Protein AF-A0A1Q7XKL6-F1 (afdb_monomer_lite)

Foldseek 3Di:
DDDPPFDDPVVNVVVVVCCVVPVVVDDDDDDDDFDWDQDPVGTKGKDKDFDDDPNDTDDIWIWIDPTNDDDPPTDTDDDDDDDD

pLDDT: mean 93.33, std 6.21, range [61.25, 98.31]

Radius of gyration: 16.22 Å; chains: 1; bounding box: 44×27×35 Å

Sequence (84 aa):
MGIVGTTSAKDWKRITRAAFWHPRHWVAQRRFAPSAVAGGVGQLYPCIGVFTVDSRAVGAYGRLADQPLIDSRARDVAVLLEAE

Secondary structure (DSSP, 8-state):
---TTTS-HHHHHHHHHHHHH-GGG----PPP-PPPEEETTEEEEEEEEEEEETTEEEEEEEEEESSSS--TTPEEE--PPPP-

Structure (mmCIF, N/CA/C/O backbone):
data_AF-A0A1Q7XKL6-F1
#
_entry.id   AF-A0A1Q7XKL6-F1
#
loop_
_atom_site.group_PDB
_atom_site.id
_atom_site.type_symbol
_atom_site.label_atom_id
_atom_site.label_alt_id
_atom_site.label_comp_id
_atom_site.label_asym_id
_atom_site.label_entity_id
_atom_site.label_seq_id
_atom_site.pdbx_PDB_ins_code
_atom_site.Cartn_x
_atom_site.Cartn_y
_atom_site.Cartn_z
_atom_site.occupancy
_atom_site.B_iso_or_equiv
_atom_site.auth_seq_id
_atom_site.auth_comp_id
_atom_site.auth_asym_id
_atom_site.auth_atom_id
_atom_site.pdbx_PDB_model_num
ATOM 1 N N . MET A 1 1 ? 7.838 2.894 3.518 1.00 85.06 1 MET A N 1
ATOM 2 C CA . MET A 1 1 ? 7.034 4.068 3.115 1.00 85.06 1 MET A CA 1
ATOM 3 C C . MET A 1 1 ? 6.733 4.910 4.344 1.00 85.06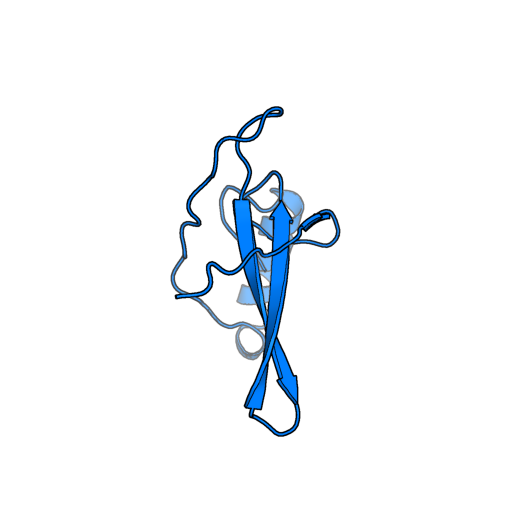 1 MET A C 1
ATOM 5 O O . MET A 1 1 ? 6.436 4.328 5.379 1.00 85.06 1 MET A O 1
ATOM 9 N N . GLY A 1 2 ? 6.830 6.237 4.249 1.00 91.62 2 GLY A N 1
ATOM 10 C CA . GLY A 1 2 ? 6.422 7.146 5.322 1.00 91.62 2 GLY A CA 1
ATOM 11 C C . GLY A 1 2 ? 5.203 7.957 4.901 1.00 91.62 2 GLY A C 1
ATOM 12 O O . GLY A 1 2 ? 5.236 8.590 3.850 1.00 91.62 2 GLY A O 1
ATOM 13 N N . ILE A 1 3 ? 4.154 7.959 5.721 1.00 93.06 3 ILE A N 1
ATOM 14 C CA . ILE A 1 3 ? 2.953 8.780 5.542 1.00 93.06 3 ILE A CA 1
ATOM 15 C C . ILE A 1 3 ? 2.673 9.514 6.855 1.00 93.06 3 ILE A C 1
ATOM 17 O O . ILE A 1 3 ? 2.459 8.889 7.897 1.00 93.06 3 ILE A O 1
ATOM 21 N N . VAL A 1 4 ? 2.635 10.847 6.801 1.00 90.94 4 VAL A N 1
ATOM 22 C CA . VAL A 1 4 ? 2.277 11.688 7.953 1.00 90.94 4 VAL A CA 1
ATOM 23 C C . VAL A 1 4 ? 0.880 11.324 8.464 1.00 90.94 4 VAL A C 1
ATOM 25 O O . VAL A 1 4 ? -0.077 11.277 7.685 1.00 90.94 4 VAL A O 1
ATOM 28 N N . GLY A 1 5 ? 0.770 11.093 9.775 1.00 90.12 5 GLY A N 1
ATOM 29 C CA . GLY A 1 5 ? -0.482 10.737 10.451 1.00 90.12 5 GLY A CA 1
ATOM 30 C C . GLY A 1 5 ? -0.865 9.256 10.361 1.00 90.12 5 GLY A C 1
ATOM 31 O O . GLY A 1 5 ? -1.893 8.872 10.901 1.00 90.12 5 GLY A O 1
ATOM 32 N N . THR A 1 6 ? -0.061 8.421 9.697 1.00 91.69 6 THR A N 1
ATOM 33 C CA . THR A 1 6 ? -0.306 6.969 9.589 1.00 91.69 6 THR A CA 1
ATOM 34 C C . THR A 1 6 ? 0.899 6.169 10.062 1.00 91.69 6 THR A C 1
ATOM 36 O O . THR A 1 6 ? 0.765 5.198 10.796 1.00 91.69 6 THR A O 1
ATOM 39 N N . THR A 1 7 ? 2.104 6.583 9.675 1.00 93.06 7 THR A N 1
ATOM 40 C CA . THR A 1 7 ? 3.340 5.975 10.170 1.00 93.06 7 THR A CA 1
ATOM 41 C C . THR A 1 7 ? 3.611 6.445 11.602 1.00 93.06 7 THR A C 1
ATOM 43 O O . THR A 1 7 ? 3.464 7.631 11.901 1.00 93.06 7 THR A O 1
ATOM 46 N N . SER A 1 8 ? 4.046 5.531 12.478 1.00 93.12 8 SER A N 1
ATOM 47 C CA . SER A 1 8 ? 4.438 5.857 13.856 1.00 93.12 8 SER A CA 1
ATOM 48 C C . SER A 1 8 ? 5.458 7.005 13.892 1.00 93.12 8 SER A C 1
ATOM 50 O O . SER A 1 8 ? 6.299 7.125 13.000 1.00 93.12 8 SER A O 1
ATOM 52 N N . ALA A 1 9 ? 5.441 7.840 14.936 1.00 94.88 9 ALA A N 1
ATOM 53 C CA . ALA A 1 9 ? 6.361 8.980 15.042 1.00 94.88 9 ALA A CA 1
ATOM 54 C C . ALA A 1 9 ? 7.845 8.560 14.987 1.00 94.88 9 ALA A C 1
ATOM 56 O O . ALA A 1 9 ? 8.677 9.240 14.378 1.00 94.88 9 ALA A O 1
ATOM 57 N N . LYS A 1 10 ? 8.169 7.406 15.586 1.00 96.12 10 LYS A N 1
ATOM 58 C CA . LYS A 1 10 ? 9.513 6.814 15.569 1.00 96.12 10 LYS A CA 1
ATOM 59 C C . LYS A 1 10 ? 9.939 6.449 14.147 1.00 96.12 10 LYS A C 1
ATOM 61 O O . LYS A 1 10 ? 11.027 6.833 13.714 1.00 96.12 10 LYS A O 1
ATOM 66 N N . ASP A 1 11 ? 9.086 5.734 13.419 1.00 95.19 11 ASP A N 1
ATOM 67 C CA . ASP A 1 11 ? 9.383 5.318 12.049 1.00 95.19 11 ASP A CA 1
ATOM 68 C C . ASP A 1 11 ? 9.387 6.497 11.089 1.00 95.19 11 ASP A C 1
ATOM 70 O O . ASP A 1 11 ? 10.258 6.565 10.228 1.00 95.19 11 ASP A O 1
ATOM 74 N N . TRP A 1 12 ? 8.489 7.461 11.284 1.00 95.81 12 TRP A N 1
ATOM 75 C CA . TRP A 1 12 ? 8.460 8.701 10.524 1.00 95.81 12 TRP A CA 1
ATOM 76 C C . TRP A 1 12 ? 9.793 9.442 10.626 1.00 95.81 12 TRP A C 1
ATOM 78 O O . TRP A 1 12 ? 10.411 9.719 9.603 1.00 95.81 12 TRP A O 1
ATOM 88 N N . LYS A 1 13 ? 10.296 9.677 11.846 1.00 96.50 13 LYS A N 1
ATOM 89 C CA . LYS A 1 13 ? 11.600 10.326 12.069 1.00 96.50 13 LYS A CA 1
ATOM 90 C C . LYS A 1 13 ? 12.755 9.553 11.427 1.00 96.50 13 LYS A C 1
ATOM 92 O O . LYS A 1 13 ? 13.678 10.156 10.881 1.00 96.50 13 LYS A O 1
ATOM 97 N N . ARG A 1 14 ? 12.723 8.219 11.493 1.00 97.50 14 ARG A N 1
ATOM 98 C CA . ARG A 1 14 ? 13.734 7.358 10.860 1.00 97.50 14 ARG A CA 1
ATOM 99 C C . ARG A 1 14 ? 13.691 7.473 9.334 1.00 97.50 14 ARG A C 1
ATOM 101 O O . ARG A 1 14 ? 14.737 7.634 8.712 1.00 97.50 14 ARG A O 1
ATOM 108 N N . ILE A 1 15 ? 12.498 7.417 8.751 1.00 96.44 15 ILE A N 1
ATOM 109 C CA . ILE A 1 15 ? 12.260 7.485 7.306 1.00 96.44 15 ILE A CA 1
ATOM 110 C C . ILE A 1 15 ? 12.643 8.854 6.748 1.00 96.44 15 ILE A C 1
ATOM 112 O O . ILE A 1 15 ? 13.365 8.913 5.759 1.00 96.44 15 ILE A O 1
ATOM 116 N N . THR A 1 16 ? 12.227 9.950 7.384 1.00 96.06 16 THR A N 1
ATOM 117 C CA . THR A 1 16 ? 12.562 11.303 6.912 1.00 96.06 16 THR A CA 1
ATOM 118 C C . THR A 1 16 ? 14.057 11.570 6.986 1.00 96.06 16 THR A C 1
ATOM 120 O O . THR A 1 16 ? 14.627 12.115 6.044 1.00 96.06 16 THR A O 1
ATOM 123 N N . ARG A 1 17 ? 14.723 11.115 8.054 1.00 97.38 17 ARG A N 1
ATOM 124 C CA . ARG A 1 17 ? 16.183 11.171 8.153 1.00 97.38 17 ARG A CA 1
ATOM 125 C C . ARG A 1 17 ? 16.835 10.375 7.021 1.00 97.38 17 ARG A C 1
ATOM 127 O O . ARG A 1 17 ? 17.702 10.907 6.342 1.00 97.38 17 ARG A O 1
ATOM 134 N N . ALA A 1 18 ? 16.412 9.136 6.783 1.00 97.56 18 ALA A N 1
ATOM 135 C CA . ALA A 1 18 ? 16.964 8.316 5.704 1.00 97.56 18 ALA A CA 1
ATOM 136 C C . ALA A 1 18 ? 16.727 8.925 4.308 1.00 97.56 18 ALA A C 1
ATOM 138 O O . ALA A 1 18 ? 17.632 8.893 3.478 1.00 97.56 18 ALA A O 1
ATOM 139 N N . ALA A 1 19 ? 15.557 9.522 4.068 1.00 97.06 19 ALA A N 1
ATOM 140 C CA . ALA A 1 19 ? 15.249 10.233 2.828 1.00 97.06 19 ALA A CA 1
ATOM 141 C C . ALA A 1 19 ? 16.138 11.464 2.626 1.00 97.06 19 ALA A C 1
ATOM 143 O O . ALA A 1 19 ? 16.593 11.714 1.514 1.00 97.06 19 ALA A O 1
ATOM 144 N N . PHE A 1 20 ? 16.437 12.191 3.704 1.00 96.88 20 PHE A N 1
ATOM 145 C CA . PHE A 1 20 ? 17.346 13.333 3.673 1.00 96.88 20 PHE A CA 1
ATOM 146 C C . PHE A 1 20 ? 18.798 12.926 3.377 1.00 96.88 20 PHE A C 1
ATOM 148 O O . PHE A 1 20 ? 19.441 13.540 2.532 1.00 96.88 20 PHE A O 1
ATOM 155 N N . TRP A 1 21 ? 19.316 11.886 4.042 1.00 98.31 21 TRP A N 1
ATOM 156 C CA . TRP A 1 21 ? 20.708 11.442 3.860 1.00 98.31 21 TRP A CA 1
ATOM 157 C C . TRP A 1 21 ? 20.941 10.672 2.557 1.00 98.31 21 TRP A C 1
ATOM 159 O O . TRP A 1 21 ? 22.053 10.682 2.032 1.00 98.31 21 TRP A O 1
ATOM 169 N N . HIS A 1 22 ? 19.915 10.003 2.028 1.00 97.50 22 HIS A N 1
ATOM 170 C CA . HIS A 1 22 ? 20.049 9.127 0.866 1.00 97.50 22 HIS A CA 1
ATOM 171 C C . HIS A 1 22 ? 18.981 9.379 -0.207 1.00 97.50 22 HIS A C 1
ATOM 173 O O . HIS A 1 22 ? 18.322 8.431 -0.633 1.00 97.50 22 HIS A O 1
ATOM 179 N N . PRO A 1 23 ? 18.803 10.617 -0.702 1.00 96.94 23 PRO A N 1
ATOM 180 C CA . PRO A 1 23 ? 17.651 10.999 -1.526 1.00 96.94 23 PRO A CA 1
ATOM 181 C C . PRO A 1 23 ? 17.499 10.168 -2.808 1.00 96.94 23 PRO A C 1
ATOM 183 O O . PRO A 1 23 ? 16.384 9.915 -3.249 1.00 96.94 23 PRO A O 1
ATOM 186 N N . ARG A 1 24 ? 18.605 9.660 -3.369 1.00 97.94 24 ARG A N 1
ATOM 187 C CA . ARG A 1 24 ? 18.619 8.796 -4.565 1.00 97.94 24 ARG A CA 1
ATOM 188 C C . ARG A 1 24 ? 17.934 7.436 -4.379 1.00 97.94 24 ARG A C 1
ATOM 190 O O . ARG A 1 24 ? 17.682 6.756 -5.366 1.00 97.94 24 ARG A O 1
ATOM 197 N N . HIS A 1 25 ? 17.655 7.025 -3.144 1.00 97.00 25 HIS A N 1
ATOM 198 C CA . HIS A 1 25 ? 16.966 5.766 -2.833 1.00 97.00 25 HIS A CA 1
ATOM 199 C C . HIS A 1 25 ? 15.476 5.956 -2.537 1.00 97.00 25 HIS A C 1
ATOM 201 O O . HIS A 1 25 ? 14.802 5.003 -2.149 1.00 97.00 25 HIS A O 1
ATOM 207 N N . TRP A 1 26 ? 14.961 7.176 -2.688 1.00 96.69 26 TRP A N 1
ATOM 208 C CA . TRP A 1 26 ? 13.588 7.510 -2.342 1.00 96.69 26 TRP A CA 1
ATOM 209 C C . TRP A 1 26 ? 12.853 8.089 -3.538 1.00 96.69 26 TRP A C 1
ATOM 211 O O . TRP A 1 26 ? 13.402 8.838 -4.339 1.00 96.69 26 TRP A O 1
ATOM 221 N N . VAL A 1 27 ? 11.568 7.762 -3.610 1.00 96.00 27 VAL A N 1
ATOM 222 C CA . VAL A 1 27 ? 10.626 8.373 -4.540 1.00 96.00 27 VAL A CA 1
ATOM 223 C C . VAL A 1 27 ? 9.588 9.112 -3.712 1.00 96.00 27 VAL A C 1
ATOM 225 O O . VAL A 1 27 ? 9.000 8.548 -2.786 1.00 96.00 27 VAL A O 1
ATOM 228 N N . ALA A 1 28 ? 9.372 10.385 -4.036 1.00 94.56 28 ALA A N 1
ATOM 229 C CA . ALA A 1 28 ? 8.246 11.139 -3.512 1.00 94.56 28 ALA A CA 1
ATOM 230 C C . ALA A 1 28 ? 7.012 10.839 -4.367 1.00 94.56 28 ALA A C 1
ATOM 232 O O . ALA A 1 28 ? 7.049 10.952 -5.590 1.00 94.56 28 ALA A O 1
ATOM 233 N N . GLN A 1 29 ? 5.911 10.473 -3.719 1.00 93.69 29 GLN A N 1
ATOM 234 C CA . GLN A 1 29 ? 4.637 10.214 -4.378 1.00 93.69 29 GLN A CA 1
ATOM 235 C C . GLN A 1 29 ? 3.592 11.194 -3.850 1.00 93.69 29 GLN A C 1
ATOM 237 O O . GLN A 1 29 ? 3.516 11.443 -2.644 1.00 93.69 29 GLN A O 1
ATOM 242 N N . ARG A 1 30 ? 2.751 11.731 -4.742 1.00 95.06 30 ARG A N 1
ATOM 243 C CA . ARG A 1 30 ? 1.570 12.503 -4.336 1.00 95.06 30 ARG A CA 1
ATOM 244 C C . ARG A 1 30 ? 0.687 11.636 -3.437 1.00 95.06 30 ARG A C 1
ATOM 246 O O . ARG A 1 30 ? 0.384 10.495 -3.787 1.00 95.06 30 ARG A O 1
ATOM 253 N N . ARG A 1 31 ? 0.265 12.176 -2.288 1.00 91.69 31 ARG A N 1
ATOM 254 C CA . ARG A 1 31 ? -0.560 11.430 -1.331 1.00 91.69 31 ARG A CA 1
ATOM 255 C C . ARG A 1 31 ? -1.865 10.993 -1.994 1.00 91.69 31 ARG A C 1
ATOM 257 O O . ARG A 1 31 ? -2.624 11.824 -2.486 1.00 91.69 31 ARG A O 1
ATOM 264 N N . PHE A 1 32 ? -2.116 9.692 -1.955 1.00 90.19 32 PHE A N 1
ATOM 265 C CA . PHE A 1 32 ? -3.415 9.109 -2.245 1.00 90.19 32 PHE A CA 1
ATOM 266 C C . PHE A 1 32 ? -4.181 8.965 -0.927 1.00 90.19 32 PHE A C 1
ATOM 268 O O . PHE A 1 32 ? -3.632 8.455 0.050 1.00 90.19 32 PHE A O 1
ATOM 275 N N . ALA A 1 33 ? -5.413 9.468 -0.879 1.00 90.75 33 ALA A N 1
ATOM 276 C CA . ALA A 1 33 ? -6.298 9.320 0.270 1.00 90.75 33 ALA A CA 1
ATOM 277 C C . ALA A 1 33 ? -7.250 8.145 -0.008 1.00 90.75 33 ALA 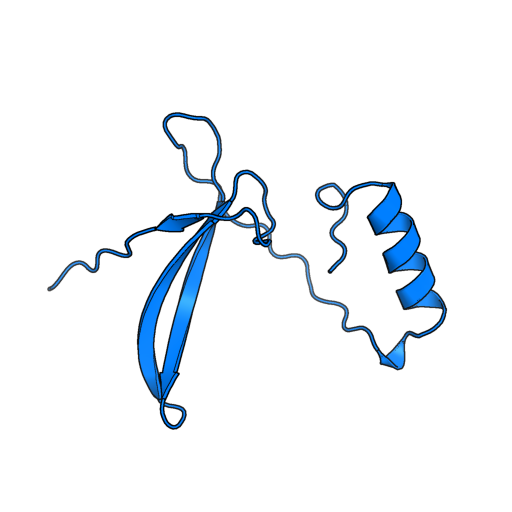A C 1
ATOM 279 O O . ALA A 1 33 ? -8.180 8.320 -0.794 1.00 90.75 33 ALA A O 1
ATOM 280 N N . PRO A 1 34 ? -7.006 6.949 0.561 1.00 91.38 34 PRO A N 1
ATOM 281 C CA . PRO A 1 34 ? -7.873 5.805 0.317 1.00 91.38 34 PRO A CA 1
ATOM 282 C C . PRO A 1 34 ? -9.254 6.045 0.929 1.00 91.38 34 PRO A C 1
ATOM 284 O O . PRO A 1 34 ? -9.367 6.528 2.059 1.00 91.38 34 PRO A O 1
ATOM 287 N N . SER A 1 35 ? -10.295 5.680 0.188 1.00 91.81 35 SER A N 1
ATOM 288 C CA . SER A 1 35 ? -11.669 5.696 0.682 1.00 91.81 35 SER A CA 1
ATOM 289 C C . SER A 1 35 ? -11.849 4.608 1.734 1.00 91.81 35 SER A C 1
ATOM 291 O O . SER A 1 35 ? -11.560 3.440 1.478 1.00 91.81 35 SER A O 1
ATOM 293 N N . ALA A 1 36 ? -12.322 4.995 2.916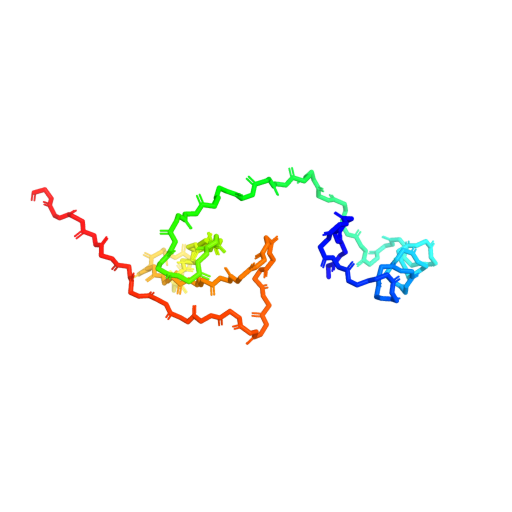 1.00 93.50 36 ALA A N 1
ATOM 294 C CA . ALA A 1 36 ? -12.703 4.040 3.941 1.00 93.50 36 ALA A CA 1
ATOM 295 C C . ALA A 1 36 ? -14.071 3.431 3.614 1.00 93.50 36 ALA A C 1
ATOM 297 O O . ALA A 1 36 ? -14.960 4.114 3.101 1.00 93.50 36 ALA A O 1
ATOM 298 N N . VAL A 1 37 ? -14.238 2.158 3.949 1.00 91.69 37 VAL A N 1
ATOM 299 C CA . VAL A 1 37 ? -15.527 1.471 3.954 1.00 91.69 37 VAL A CA 1
ATOM 300 C C . VAL A 1 37 ? -15.913 1.158 5.393 1.00 91.69 37 VAL A C 1
ATOM 302 O O . VAL A 1 37 ? -15.066 0.775 6.208 1.00 91.69 37 VAL A O 1
ATOM 305 N N . ALA A 1 38 ? -17.199 1.309 5.705 1.00 86.25 38 ALA A N 1
ATOM 306 C CA . ALA A 1 38 ? -17.722 0.911 7.000 1.00 86.25 38 ALA A CA 1
ATOM 307 C C . ALA A 1 38 ? -17.665 -0.618 7.114 1.00 86.25 38 ALA A C 1
ATOM 309 O O . ALA A 1 38 ? -18.291 -1.333 6.332 1.00 86.25 38 ALA A O 1
ATOM 310 N N . GLY A 1 39 ? -16.910 -1.122 8.083 1.00 72.19 39 GLY A N 1
ATOM 311 C CA . GLY A 1 39 ? -16.981 -2.510 8.515 1.00 72.19 39 GLY A CA 1
ATOM 312 C C . GLY A 1 39 ? -17.727 -2.619 9.840 1.00 72.19 39 GLY A C 1
ATOM 313 O O . GLY A 1 39 ? -17.800 -1.660 10.607 1.00 72.19 39 GLY A O 1
ATOM 314 N N . GLY A 1 40 ? -18.203 -3.821 10.175 1.00 74.50 40 GLY A N 1
ATOM 315 C CA . GLY A 1 40 ? -18.812 -4.099 11.485 1.00 74.50 40 GLY A CA 1
ATOM 316 C C . GLY A 1 40 ? -17.887 -3.854 12.692 1.00 74.50 40 GLY A C 1
ATOM 317 O O . GLY A 1 40 ? -18.334 -3.948 13.827 1.00 74.50 40 GLY A O 1
ATOM 318 N N . VAL A 1 41 ? -16.607 -3.533 12.461 1.00 72.19 41 VAL A N 1
ATOM 319 C CA . VAL A 1 41 ? -15.571 -3.311 13.485 1.00 72.19 41 VAL A CA 1
ATOM 320 C C . VAL A 1 41 ? -14.894 -1.934 13.324 1.00 72.19 41 VAL A C 1
ATOM 322 O O . VAL A 1 41 ? -13.785 -1.719 13.803 1.00 72.19 41 VAL A O 1
ATOM 325 N N . GLY A 1 42 ? -15.537 -0.992 12.626 1.00 83.81 42 GLY A N 1
ATOM 326 C CA . GLY A 1 42 ? -15.013 0.356 12.378 1.00 83.81 42 GLY A CA 1
ATOM 327 C C . GLY A 1 42 ? -14.613 0.599 10.922 1.00 83.81 42 GLY A C 1
ATOM 328 O O . GLY A 1 42 ? -15.018 -0.133 10.020 1.00 83.81 42 GLY A O 1
ATOM 329 N N . GLN A 1 43 ? -13.844 1.665 10.688 1.00 91.12 43 GLN A N 1
ATOM 330 C CA . GLN A 1 43 ? -13.408 2.041 9.342 1.00 91.12 43 GLN A CA 1
ATOM 331 C C . GLN A 1 43 ? -12.317 1.102 8.836 1.00 91.12 43 GLN A C 1
ATOM 333 O O . GLN A 1 43 ? -11.324 0.867 9.524 1.00 91.12 43 GLN A O 1
ATOM 338 N N . LEU A 1 44 ? -12.495 0.597 7.619 1.00 94.25 44 LEU A N 1
ATOM 339 C CA . LEU A 1 44 ? -11.551 -0.299 6.963 1.00 94.25 44 LEU A CA 1
ATOM 340 C C . LEU A 1 44 ? -11.118 0.289 5.621 1.00 94.25 44 LEU A C 1
ATOM 342 O O . LEU A 1 44 ? -11.886 0.971 4.949 1.00 94.25 44 LEU A O 1
ATOM 346 N N . TYR A 1 45 ? -9.880 0.022 5.227 1.00 95.38 45 TYR A N 1
ATOM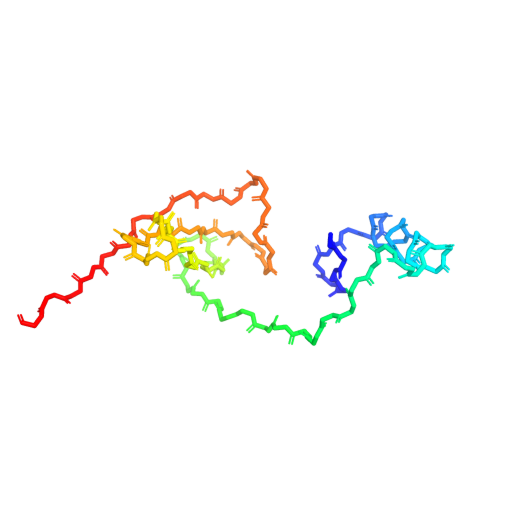 347 C CA . TYR A 1 45 ? -9.262 0.595 4.035 1.00 95.38 45 TYR A CA 1
ATOM 348 C C . TYR A 1 45 ? -8.946 -0.525 3.039 1.00 95.38 45 TYR A C 1
ATOM 350 O O . TYR A 1 45 ? -7.982 -1.272 3.254 1.00 95.38 45 TYR A O 1
ATOM 358 N N . PRO A 1 46 ? -9.770 -0.696 1.990 1.00 95.50 46 PRO A N 1
ATOM 359 C CA . PRO A 1 46 ? -9.578 -1.738 0.998 1.00 95.50 46 PRO A CA 1
ATOM 360 C C . PRO A 1 46 ? -8.478 -1.362 0.003 1.00 95.50 46 PRO A C 1
ATOM 362 O O . PRO A 1 46 ? -8.240 -0.193 -0.305 1.00 95.50 46 PRO A O 1
ATOM 365 N N . CYS A 1 47 ? -7.824 -2.382 -0.535 1.00 96.38 47 CYS A N 1
ATOM 366 C CA . CYS A 1 47 ? -6.875 -2.282 -1.630 1.00 96.38 47 CYS A CA 1
ATOM 367 C C . CYS A 1 47 ? -7.088 -3.458 -2.582 1.00 96.38 47 CYS A C 1
ATOM 369 O O . CYS A 1 47 ? -7.237 -4.597 -2.138 1.00 96.38 47 CYS A O 1
ATOM 371 N N . ILE A 1 48 ? -7.095 -3.164 -3.881 1.00 96.62 48 ILE A N 1
ATOM 372 C CA . ILE A 1 48 ? -7.183 -4.161 -4.945 1.00 96.62 48 ILE A CA 1
ATOM 373 C C . ILE A 1 48 ? -5.799 -4.315 -5.561 1.00 96.62 48 ILE A C 1
ATOM 375 O O . ILE A 1 48 ? -5.229 -3.355 -6.081 1.00 96.62 48 ILE A O 1
ATOM 379 N N . GLY A 1 49 ? -5.261 -5.525 -5.484 1.00 96.38 49 GLY A N 1
ATOM 380 C CA . GLY A 1 49 ? -4.093 -5.935 -6.244 1.00 96.38 49 GLY A CA 1
ATOM 381 C C . GLY A 1 49 ? -4.505 -6.706 -7.493 1.00 96.38 49 GLY A C 1
ATOM 382 O O . GLY A 1 49 ? -5.572 -7.316 -7.538 1.00 96.38 49 GLY A O 1
ATOM 383 N N . VAL A 1 50 ? -3.647 -6.680 -8.509 1.00 97.69 50 VAL A N 1
ATOM 384 C CA . VAL A 1 50 ? -3.850 -7.384 -9.779 1.00 97.69 50 VAL A CA 1
ATOM 385 C C . VAL A 1 50 ? -2.691 -8.347 -9.979 1.00 97.69 50 VAL A C 1
ATOM 387 O O . VAL A 1 50 ? -1.530 -7.943 -9.905 1.00 97.69 50 VAL A O 1
ATOM 390 N N . PHE A 1 51 ? -2.998 -9.616 -10.230 1.00 97.44 51 PHE A N 1
ATOM 391 C CA . PHE A 1 51 ? -2.001 -10.596 -10.638 1.00 97.44 51 PHE A CA 1
ATOM 392 C C . PHE A 1 51 ? -1.696 -10.436 -12.118 1.00 97.44 51 PHE A C 1
ATOM 394 O O . PHE A 1 51 ? -2.612 -10.324 -12.938 1.00 97.44 51 PHE A O 1
ATOM 401 N N . THR A 1 52 ? -0.409 -10.474 -12.458 1.00 98.06 52 THR A N 1
ATOM 402 C CA . THR A 1 52 ? 0.049 -10.473 -13.843 1.00 98.06 52 THR A CA 1
ATOM 403 C C . THR A 1 52 ? 0.894 -11.706 -14.149 1.00 98.06 52 THR A C 1
ATOM 405 O O . THR A 1 52 ? 1.724 -12.118 -13.341 1.00 98.06 52 THR A O 1
ATOM 408 N N . VAL A 1 53 ? 0.678 -12.297 -15.323 1.00 98.12 53 VAL A N 1
ATOM 409 C CA . VAL A 1 53 ? 1.491 -13.380 -15.901 1.00 98.12 53 VAL A CA 1
ATOM 410 C C . VAL A 1 53 ? 1.797 -12.979 -17.336 1.00 98.12 53 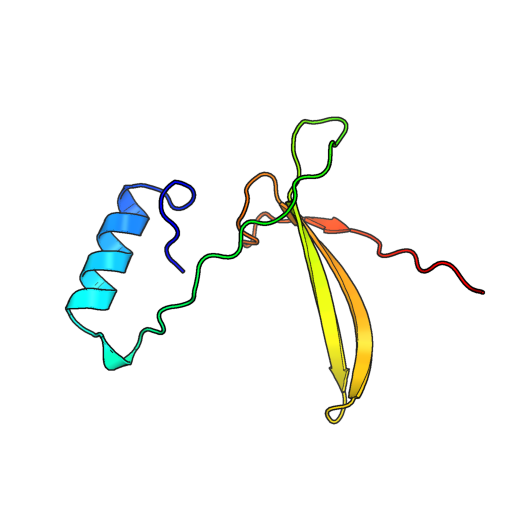VAL A C 1
ATOM 412 O O . VAL A 1 53 ? 0.894 -12.553 -18.053 1.00 98.12 53 VAL A O 1
ATOM 415 N N . ASP A 1 54 ? 3.068 -13.032 -17.733 1.00 97.50 54 ASP A N 1
ATOM 416 C CA . ASP A 1 54 ? 3.535 -12.598 -19.059 1.00 97.50 54 ASP A CA 1
ATOM 417 C C . ASP A 1 54 ? 3.005 -11.210 -19.463 1.00 97.50 54 ASP A C 1
ATOM 419 O O . ASP A 1 54 ? 2.457 -11.003 -20.546 1.00 97.50 54 ASP A O 1
ATOM 423 N N . SER A 1 55 ? 3.120 -10.249 -18.538 1.00 96.88 55 SER A N 1
ATOM 424 C CA . SER A 1 55 ? 2.635 -8.867 -18.691 1.00 96.88 55 SER A CA 1
ATOM 425 C C . SER A 1 55 ? 1.120 -8.723 -18.915 1.00 96.88 55 SER A C 1
ATOM 427 O O . SER A 1 55 ? 0.656 -7.632 -19.249 1.00 96.88 55 SER A O 1
ATOM 429 N N . ARG A 1 56 ? 0.329 -9.777 -18.694 1.00 97.94 56 ARG A N 1
ATOM 430 C CA . ARG A 1 56 ? -1.137 -9.760 -18.806 1.00 97.94 56 ARG A CA 1
ATOM 431 C C . ARG A 1 56 ? -1.785 -9.878 -17.439 1.00 97.94 56 ARG A C 1
ATOM 433 O O . ARG A 1 56 ? -1.350 -10.685 -16.627 1.00 97.94 56 ARG A O 1
ATOM 440 N N . ALA A 1 57 ? -2.834 -9.096 -17.194 1.00 97.69 57 ALA A N 1
ATOM 441 C CA . ALA A 1 57 ? -3.658 -9.246 -15.999 1.00 97.69 57 ALA A CA 1
ATOM 442 C C . ALA A 1 57 ? -4.438 -10.569 -16.066 1.00 97.69 57 ALA A C 1
ATOM 444 O O . ALA A 1 57 ? -5.095 -10.842 -17.069 1.00 97.69 57 ALA A O 1
ATOM 445 N N . VAL A 1 58 ? -4.358 -11.378 -15.009 1.00 97.62 58 VAL A N 1
ATOM 446 C CA . VAL A 1 58 ? -4.992 -12.712 -14.943 1.00 97.62 58 VAL A CA 1
ATOM 447 C C . VAL A 1 58 ? -5.931 -12.884 -13.750 1.00 97.62 58 VAL A C 1
ATOM 449 O O . VAL A 1 58 ? -6.575 -13.917 -13.610 1.00 97.62 58 VAL A O 1
ATOM 452 N N . GLY A 1 59 ? -6.018 -11.885 -12.876 1.00 96.19 59 GLY A N 1
ATOM 453 C CA . GLY A 1 59 ? -6.906 -11.921 -11.724 1.00 96.19 59 GLY A CA 1
ATOM 454 C C . GLY A 1 59 ? -6.698 -10.732 -10.801 1.00 96.19 59 GLY A C 1
ATOM 455 O O . GLY A 1 59 ? -5.737 -9.975 -10.945 1.00 96.19 59 GLY A O 1
ATOM 456 N N . ALA A 1 60 ? -7.597 -10.590 -9.835 1.00 97.25 60 ALA A N 1
ATOM 457 C CA . ALA A 1 60 ? -7.525 -9.582 -8.790 1.00 97.25 60 ALA A CA 1
ATOM 458 C C . ALA A 1 60 ? -7.569 -10.241 -7.410 1.00 97.25 60 ALA A C 1
ATOM 460 O O . ALA A 1 60 ? -8.145 -11.315 -7.240 1.00 97.25 60 ALA A O 1
ATOM 461 N N . TYR A 1 61 ? -6.971 -9.584 -6.423 1.00 97.19 61 TYR A N 1
ATOM 462 C CA . TYR A 1 61 ? -7.047 -9.980 -5.021 1.00 97.19 61 TYR A CA 1
ATOM 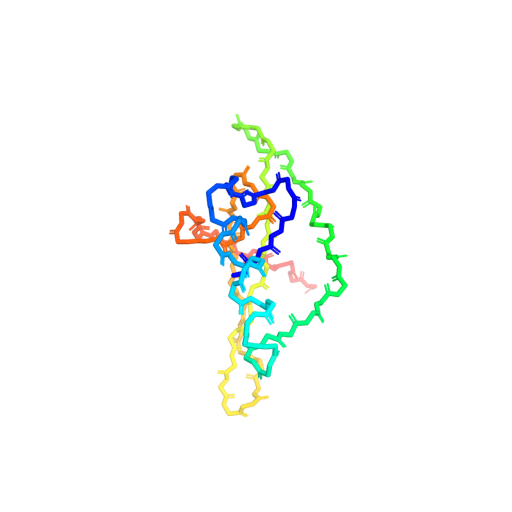463 C C . TYR A 1 61 ? -7.295 -8.760 -4.139 1.00 97.19 61 TYR A C 1
ATOM 465 O O . TYR A 1 61 ? -6.881 -7.642 -4.455 1.00 97.19 61 TYR A O 1
ATOM 473 N N . GLY A 1 62 ? -7.994 -8.979 -3.031 1.00 97.25 62 GLY A N 1
ATOM 474 C CA . GLY A 1 62 ? -8.374 -7.931 -2.099 1.00 97.25 62 GLY A CA 1
ATOM 475 C C . GLY A 1 62 ? -7.527 -7.981 -0.837 1.00 97.25 62 GLY A C 1
ATOM 476 O O . GLY A 1 62 ? -7.234 -9.051 -0.306 1.00 97.25 62 GLY A O 1
ATOM 477 N N . ARG A 1 63 ? -7.162 -6.806 -0.330 1.00 97.19 63 ARG A N 1
ATOM 478 C CA . ARG A 1 63 ? -6.472 -6.609 0.949 1.00 97.19 63 ARG A CA 1
ATOM 479 C C . ARG A 1 63 ? -7.238 -5.580 1.772 1.00 97.19 63 ARG A C 1
ATOM 481 O O . ARG A 1 63 ? -7.676 -4.572 1.224 1.00 97.19 63 ARG A O 1
ATOM 488 N N . LEU A 1 64 ? -7.365 -5.794 3.078 1.00 95.62 64 LEU A N 1
ATOM 489 C CA . LEU A 1 64 ? -8.129 -4.921 3.970 1.00 95.62 64 LEU A CA 1
ATOM 490 C C . LEU A 1 64 ? -7.339 -4.576 5.236 1.00 95.62 64 LEU A C 1
ATOM 492 O O . LEU A 1 64 ? -6.973 -5.467 6.009 1.00 95.62 64 LEU A O 1
ATOM 496 N N . ALA A 1 65 ? -7.100 -3.283 5.461 1.00 94.56 65 ALA A N 1
ATOM 497 C CA . ALA A 1 65 ? -6.399 -2.765 6.638 1.00 94.56 65 ALA A CA 1
ATOM 498 C C . ALA A 1 65 ? -7.323 -1.950 7.556 1.00 94.56 65 ALA A C 1
ATOM 500 O O . ALA A 1 65 ? -8.359 -1.445 7.130 1.00 94.56 65 ALA A O 1
ATOM 501 N N . ASP A 1 66 ? -6.927 -1.812 8.819 1.00 93.19 66 ASP A N 1
ATOM 502 C CA . ASP A 1 66 ? -7.553 -0.959 9.845 1.00 93.19 66 ASP A CA 1
ATOM 503 C C . ASP A 1 66 ? -7.067 0.505 9.795 1.00 93.19 66 ASP A C 1
ATOM 505 O O . ASP A 1 66 ? -7.604 1.387 10.460 1.00 93.19 66 ASP A O 1
ATOM 509 N N . GLN A 1 67 ? -6.056 0.776 8.975 1.00 91.88 67 GLN A N 1
ATOM 510 C CA . GLN A 1 67 ? -5.440 2.081 8.767 1.00 91.88 67 GLN A CA 1
ATOM 511 C C . GLN A 1 67 ? -5.250 2.333 7.260 1.00 91.88 67 GLN A C 1
ATOM 513 O O . GLN A 1 67 ? -5.209 1.371 6.489 1.00 91.88 67 GLN A O 1
ATOM 518 N N . PRO A 1 68 ? -5.066 3.590 6.808 1.00 92.75 68 PRO A N 1
ATOM 519 C CA . PRO A 1 68 ? -4.865 3.931 5.393 1.00 92.75 68 PRO A CA 1
ATOM 520 C C . PRO A 1 68 ? -3.451 3.564 4.886 1.00 92.75 68 PRO A C 1
ATOM 522 O O . PRO A 1 68 ? -2.753 4.375 4.276 1.00 92.75 68 PRO A O 1
ATOM 525 N N . LEU A 1 69 ? -3.002 2.345 5.192 1.00 92.69 69 LEU A N 1
ATOM 526 C CA . LEU A 1 69 ? -1.708 1.765 4.856 1.00 92.69 69 LEU A CA 1
ATOM 527 C C . LEU A 1 69 ? -1.817 0.235 4.859 1.00 92.69 69 LEU A C 1
ATOM 529 O O . LEU A 1 69 ? -1.987 -0.376 5.912 1.00 92.69 69 LEU A O 1
ATOM 533 N N . ILE A 1 70 ? -1.645 -0.376 3.686 1.00 93.94 70 ILE A N 1
ATOM 534 C CA . ILE A 1 70 ? -1.538 -1.831 3.552 1.00 93.94 70 ILE A CA 1
ATOM 535 C C . ILE A 1 70 ? -0.140 -2.270 3.998 1.00 93.94 70 ILE A C 1
ATOM 537 O O . ILE A 1 70 ? 0.848 -2.025 3.307 1.00 93.94 70 ILE A O 1
ATOM 541 N N . ASP A 1 71 ? -0.062 -2.920 5.155 1.00 92.50 71 ASP A N 1
ATOM 542 C CA . ASP A 1 71 ? 1.154 -3.526 5.702 1.00 92.50 71 ASP A CA 1
ATOM 543 C C . ASP A 1 71 ? 0.949 -5.030 5.952 1.00 92.50 71 ASP A C 1
ATOM 545 O O . ASP A 1 71 ? -0.075 -5.597 5.579 1.00 92.50 71 ASP A O 1
ATOM 549 N N . SER A 1 72 ? 1.906 -5.704 6.586 1.00 93.62 72 SER A N 1
ATOM 550 C CA . SER A 1 72 ? 1.815 -7.143 6.872 1.00 93.62 72 SER A CA 1
ATOM 551 C C . SER A 1 72 ? 0.614 -7.557 7.736 1.00 93.62 72 SER A C 1
ATOM 553 O O . SER A 1 72 ? 0.292 -8.740 7.761 1.00 93.62 72 SER A O 1
ATOM 555 N N . ARG A 1 73 ? -0.062 -6.627 8.421 1.00 93.50 73 ARG A N 1
ATOM 556 C CA . ARG A 1 73 ? -1.252 -6.899 9.245 1.00 93.50 73 ARG A CA 1
ATOM 557 C C . ARG A 1 73 ? -2.552 -6.843 8.448 1.00 93.50 73 ARG A C 1
ATOM 559 O O . ARG A 1 73 ? -3.587 -7.261 8.963 1.00 93.50 73 ARG A O 1
ATOM 566 N N . ALA A 1 74 ? -2.530 -6.314 7.221 1.00 95.56 74 ALA A N 1
ATOM 567 C CA . ALA A 1 74 ? -3.732 -6.297 6.397 1.00 95.56 74 ALA A CA 1
ATOM 568 C C . ALA A 1 74 ? -4.159 -7.734 6.063 1.00 95.56 74 ALA A C 1
ATOM 570 O O . ALA A 1 74 ? -3.321 -8.597 5.792 1.00 95.56 74 ALA A O 1
ATOM 571 N N . ARG A 1 75 ? -5.470 -7.964 6.085 1.00 95.31 75 ARG A N 1
ATOM 572 C CA . ARG A 1 75 ? -6.099 -9.270 5.868 1.00 95.31 75 ARG A CA 1
ATOM 573 C C . ARG A 1 75 ? -6.445 -9.440 4.398 1.00 95.31 75 ARG A C 1
ATOM 575 O O . ARG A 1 75 ? -6.824 -8.461 3.754 1.00 95.31 75 ARG A O 1
ATOM 582 N N . ASP A 1 76 ? -6.360 -10.660 3.891 1.00 96.94 76 ASP A N 1
ATOM 583 C CA . ASP A 1 76 ? -6.875 -10.967 2.559 1.00 96.94 76 ASP A CA 1
ATOM 584 C C . ASP A 1 76 ? -8.404 -11.013 2.597 1.00 96.94 76 ASP A C 1
ATOM 586 O O . ASP A 1 76 ? -9.006 -11.460 3.579 1.00 96.94 76 ASP A O 1
ATOM 590 N N . VAL A 1 77 ? -9.036 -10.507 1.542 1.00 95.25 77 VAL A N 1
ATOM 591 C CA . VAL A 1 77 ? -10.494 -10.489 1.400 1.00 95.25 77 VAL A CA 1
ATOM 592 C C . VAL A 1 77 ? -10.896 -10.916 -0.002 1.00 95.25 77 VAL A C 1
ATOM 594 O O . VAL A 1 77 ? -10.190 -10.647 -0.977 1.00 95.25 77 VAL A O 1
ATOM 597 N N . ALA A 1 78 ? -12.040 -11.592 -0.096 1.00 95.31 78 ALA A N 1
ATOM 598 C CA . ALA A 1 78 ? -12.596 -12.005 -1.373 1.00 95.31 78 ALA A CA 1
ATOM 599 C C . ALA A 1 78 ? -12.941 -10.780 -2.232 1.00 95.31 78 ALA A C 1
ATOM 601 O O . ALA A 1 78 ? -13.491 -9.795 -1.737 1.00 95.31 78 ALA A O 1
ATOM 602 N N . VAL A 1 79 ? -12.636 -10.871 -3.526 1.00 95.62 79 VAL A N 1
ATOM 603 C CA . VAL A 1 79 ? -13.096 -9.923 -4.542 1.00 95.62 79 VAL A CA 1
ATOM 604 C C . VAL A 1 79 ? -14.183 -10.629 -5.335 1.00 95.62 79 VAL A C 1
ATOM 606 O O . VAL A 1 79 ? -13.913 -11.619 -6.011 1.00 95.62 79 VAL A O 1
ATOM 609 N N . LEU A 1 80 ? -15.414 -10.144 -5.202 1.00 94.94 80 LEU A N 1
ATOM 610 C CA . LEU A 1 80 ? -16.554 -10.623 -5.972 1.00 94.94 80 LEU A CA 1
ATOM 611 C C . LEU A 1 80 ? -16.709 -9.719 -7.190 1.00 94.94 80 LEU A C 1
ATOM 613 O O . LEU A 1 80 ? -16.707 -8.496 -7.060 1.00 94.94 80 LEU A O 1
ATOM 617 N N . LEU A 1 81 ? -16.808 -10.336 -8.359 1.00 92.00 81 LEU A N 1
ATOM 618 C CA . LEU A 1 81 ? -17.080 -9.648 -9.610 1.00 92.00 81 LEU A CA 1
ATOM 619 C C . LEU A 1 81 ? -18.539 -9.899 -9.963 1.00 92.00 81 LEU A C 1
ATOM 621 O O . LEU A 1 81 ? -18.999 -11.041 -9.918 1.00 92.00 81 LEU A O 1
ATOM 625 N N . GLU A 1 82 ? -19.257 -8.834 -10.287 1.00 92.06 82 GLU A N 1
ATOM 626 C CA . GLU A 1 82 ? -20.577 -8.954 -10.885 1.00 92.06 82 GLU A CA 1
ATOM 627 C C . GLU A 1 82 ? -20.390 -9.357 -12.351 1.00 92.06 82 GLU A C 1
ATOM 629 O O . GLU A 1 82 ? -19.609 -8.735 -13.074 1.00 92.06 82 GLU A O 1
ATOM 634 N N . ALA A 1 83 ? -21.029 -10.455 -12.752 1.00 81.94 83 ALA A N 1
ATOM 635 C CA . ALA A 1 83 ? -21.109 -10.836 -14.152 1.00 81.94 83 ALA A CA 1
ATOM 636 C C . ALA A 1 83 ? -22.261 -10.052 -14.791 1.00 81.94 83 ALA A C 1
ATOM 638 O O . ALA A 1 83 ? -23.345 -9.998 -14.209 1.00 81.94 83 ALA A O 1
ATOM 639 N N . GLU A 1 84 ? -22.007 -9.453 -15.954 1.00 61.25 84 GLU A N 1
ATOM 640 C CA . GLU A 1 84 ? -23.070 -8.990 -16.858 1.00 61.25 84 GLU A CA 1
ATOM 641 C C . GLU A 1 84 ? -23.877 -10.168 -17.420 1.00 61.25 84 GLU A C 1
ATOM 643 O O . GLU A 1 84 ? -23.267 -11.232 -17.696 1.00 61.25 84 GLU A O 1
#